Protein AF-A0A6P0NHK1-F1 (afdb_monomer_lite)

Secondary structure (DSSP, 8-state):
-EE-HHHHHHHHHHTT-TTTEEEEEE--S---TTT---EEEEEEE--SSS--EEEEEEEEEEEE-TTS-EEE-EEE-STT-----SS---EEE-TT-EEEEEEE-S-TTS-SS-HHHHHHHHHHT--EEEEEEEEEEETTTTEEEEEEEEEEEE--PPPHHHHHHHHHS--

Foldseek 3Di:
DDWPLVLLCVQCVVVVNNVFKDKDWDDQPDDDLWRQFWIKIKMFGQADPQKKKKWWDQQPKWKQALVRDIFGKAWPDDDDQPAGPPDSPTRIATHGGMDITIIGGRPSNTHNYDSVSLVVCQVVVTKMKIWIKMWMARPVVRDIDIDIRIMMDTRYDDDPVSVVVSVPDDD

Sequence (171 aa):
VNVDSEAINHELEKHNLNDFMEVKFGFAPSYKFDELKDLKLTVKNKSNDNPVHIEIDWDKSIITDLGNNARPMVWVNSGDMEEAPKSQDLGKIRPGQKCDFKLSDEKIKNALFPVKELKKAIKNGGKFNLQLLFNIFEPNTGKRRSCYLPCRFTPIKVHWTQAIVLALQPK

pLDDT: mean 86.52, std 10.0, range [54.31, 96.12]

Structure (mmCIF, N/CA/C/O backbone):
data_AF-A0A6P0NHK1-F1
#
_entry.id   AF-A0A6P0NHK1-F1
#
loop_
_atom_site.group_PDB
_atom_site.id
_atom_site.type_symbol
_atom_site.label_atom_id
_atom_site.label_alt_id
_atom_site.label_comp_id
_atom_site.label_asym_id
_atom_site.label_entity_id
_atom_site.label_seq_id
_atom_site.pdbx_PDB_ins_code
_atom_site.Cartn_x
_atom_site.Cartn_y
_atom_site.Cartn_z
_atom_site.occupancy
_atom_site.B_iso_or_equiv
_atom_site.auth_seq_id
_atom_site.auth_comp_id
_atom_site.auth_asym_id
_atom_site.auth_atom_id
_atom_site.pdbx_PDB_model_num
ATOM 1 N N . VAL A 1 1 ? -5.147 7.892 9.385 1.00 85.06 1 VAL A N 1
ATOM 2 C CA . VAL A 1 1 ? -4.118 6.825 9.420 1.00 85.06 1 VAL A CA 1
ATOM 3 C C . VAL A 1 1 ? -2.853 7.442 8.875 1.00 85.06 1 VAL A C 1
ATOM 5 O O . VAL A 1 1 ? -2.956 8.143 7.879 1.00 85.06 1 VAL A O 1
ATOM 8 N N . ASN A 1 2 ? -1.711 7.222 9.520 1.00 89.88 2 ASN A N 1
ATOM 9 C CA . ASN A 1 2 ? -0.431 7.732 9.035 1.00 89.88 2 ASN A CA 1
ATOM 10 C C . ASN A 1 2 ? 0.377 6.582 8.443 1.00 89.88 2 ASN A C 1
ATOM 12 O O . ASN A 1 2 ? 0.428 5.505 9.039 1.00 89.88 2 ASN A O 1
ATOM 16 N N . VAL A 1 3 ? 0.999 6.821 7.293 1.00 92.75 3 VAL A N 1
ATOM 17 C CA . VAL A 1 3 ? 1.955 5.907 6.664 1.00 92.75 3 VAL A CA 1
ATOM 18 C C . VAL A 1 3 ? 3.374 6.396 6.931 1.00 92.75 3 VAL A C 1
ATOM 20 O O . VAL A 1 3 ? 3.623 7.601 6.948 1.00 92.75 3 VAL A O 1
ATOM 23 N N . ASP A 1 4 ? 4.290 5.462 7.153 1.00 92.12 4 ASP A N 1
ATOM 24 C CA . ASP A 1 4 ? 5.718 5.741 7.294 1.00 92.12 4 ASP A CA 1
ATOM 25 C C . ASP A 1 4 ? 6.370 5.908 5.908 1.00 92.12 4 ASP A C 1
ATOM 27 O O . ASP A 1 4 ? 6.963 4.981 5.354 1.00 92.12 4 ASP A O 1
ATOM 31 N N . SER A 1 5 ? 6.168 7.078 5.295 1.00 91.75 5 SER A N 1
ATOM 32 C CA . SER A 1 5 ? 6.669 7.376 3.944 1.00 91.75 5 SER A CA 1
ATOM 33 C C . SER A 1 5 ? 8.197 7.377 3.862 1.00 91.75 5 SER A C 1
ATOM 35 O O . SER A 1 5 ? 8.748 7.025 2.822 1.00 91.75 5 SER A O 1
ATOM 37 N N . GLU A 1 6 ? 8.884 7.760 4.940 1.00 92.19 6 GLU A N 1
ATOM 38 C CA . GLU A 1 6 ? 10.349 7.755 5.000 1.00 92.19 6 GLU A CA 1
ATOM 39 C C . GLU A 1 6 ? 10.887 6.326 4.941 1.00 92.19 6 GLU A C 1
ATOM 41 O O . GLU A 1 6 ? 11.768 6.043 4.130 1.00 92.19 6 GLU A O 1
ATOM 46 N N . ALA A 1 7 ? 10.302 5.399 5.710 1.00 90.94 7 ALA A N 1
ATOM 47 C CA . ALA A 1 7 ? 10.675 3.989 5.643 1.00 90.94 7 ALA A CA 1
ATOM 48 C C . ALA A 1 7 ? 10.411 3.375 4.257 1.00 90.94 7 ALA A C 1
ATOM 50 O O . ALA A 1 7 ? 11.228 2.597 3.768 1.00 90.94 7 ALA A O 1
ATOM 51 N N . ILE A 1 8 ? 9.302 3.746 3.600 1.00 94.00 8 ILE A N 1
ATOM 52 C CA . ILE A 1 8 ? 9.017 3.309 2.224 1.00 94.00 8 ILE A CA 1
ATOM 53 C C . ILE A 1 8 ? 10.115 3.796 1.276 1.00 94.00 8 ILE A C 1
ATOM 55 O O . ILE A 1 8 ? 10.677 2.990 0.539 1.00 94.00 8 ILE A O 1
ATOM 59 N N . ASN A 1 9 ? 10.448 5.089 1.309 1.00 93.94 9 ASN A N 1
ATOM 60 C CA . ASN A 1 9 ? 11.488 5.653 0.447 1.00 93.94 9 ASN A CA 1
ATOM 61 C C . ASN A 1 9 ? 12.851 5.001 0.705 1.00 93.94 9 ASN A C 1
ATOM 63 O O . ASN A 1 9 ? 13.546 4.659 -0.248 1.00 93.94 9 ASN A O 1
ATOM 67 N N . HIS A 1 10 ? 13.192 4.741 1.968 1.00 93.88 10 HIS A N 1
ATOM 68 C CA . HIS A 1 10 ? 14.428 4.056 2.329 1.00 93.88 10 HIS A CA 1
ATOM 69 C C . HIS A 1 10 ? 14.502 2.631 1.755 1.00 93.88 10 HIS A C 1
ATOM 71 O O . HIS A 1 10 ? 15.534 2.229 1.221 1.00 93.88 10 HIS A O 1
ATOM 77 N N . GLU A 1 11 ? 13.410 1.861 1.804 1.00 93.75 11 GLU A N 1
ATOM 78 C CA . GLU A 1 11 ? 13.371 0.528 1.186 1.00 93.75 11 GLU A CA 1
ATOM 79 C C . GLU A 1 11 ? 13.436 0.605 -0.350 1.00 93.75 11 GLU A C 1
ATOM 81 O O . GLU A 1 11 ? 14.128 -0.197 -0.981 1.00 93.75 11 GLU A O 1
ATOM 86 N N . LEU A 1 12 ? 12.797 1.602 -0.975 1.00 94.00 12 LEU A N 1
ATOM 87 C CA . LEU A 1 12 ? 12.934 1.840 -2.418 1.00 94.00 12 LEU A CA 1
ATOM 88 C C . LEU A 1 12 ? 14.382 2.163 -2.811 1.00 94.00 12 LEU A C 1
ATOM 90 O O . LEU A 1 12 ? 14.865 1.663 -3.827 1.00 94.00 12 LEU A O 1
ATOM 94 N N . GLU A 1 13 ? 15.087 2.971 -2.023 1.00 94.44 13 GLU A N 1
ATOM 95 C CA . GLU A 1 13 ? 16.502 3.298 -2.232 1.00 94.44 13 GLU A CA 1
ATOM 96 C C . GLU A 1 13 ? 17.397 2.075 -2.056 1.00 94.44 13 GLU A C 1
ATOM 98 O O . GLU A 1 13 ? 18.186 1.753 -2.941 1.00 94.44 13 GLU A O 1
ATOM 103 N N . LYS A 1 14 ? 17.212 1.326 -0.966 1.00 93.56 14 LYS A N 1
ATOM 104 C CA . LYS A 1 14 ? 17.948 0.089 -0.673 1.00 93.56 14 LYS A CA 1
ATOM 105 C C . LYS A 1 14 ? 17.835 -0.948 -1.793 1.00 93.56 14 LYS A C 1
ATOM 107 O O . LYS A 1 14 ? 18.783 -1.688 -2.053 1.00 93.56 14 LYS A O 1
ATOM 112 N N . HIS A 1 15 ? 16.696 -0.995 -2.482 1.00 91.19 15 HIS A N 1
ATOM 113 C CA . HIS A 1 15 ? 16.481 -1.873 -3.630 1.00 91.19 15 HIS A CA 1
ATOM 114 C C . HIS A 1 15 ? 16.839 -1.236 -4.989 1.00 91.19 15 HIS A C 1
ATOM 116 O O . HIS A 1 15 ? 16.676 -1.887 -6.025 1.00 91.19 15 HIS A O 1
ATOM 122 N N . ASN A 1 16 ? 17.383 -0.014 -5.013 1.00 91.38 16 ASN A N 1
ATOM 123 C CA . ASN A 1 16 ? 17.690 0.764 -6.220 1.00 91.38 16 ASN A CA 1
ATOM 124 C C . ASN A 1 16 ? 16.468 0.895 -7.142 1.00 91.38 16 ASN A C 1
ATOM 126 O O . ASN A 1 16 ? 16.514 0.523 -8.320 1.00 91.38 16 ASN A O 1
ATOM 130 N N . LEU A 1 17 ? 15.341 1.308 -6.561 1.00 91.88 17 LEU A N 1
ATOM 131 C CA . LEU A 1 17 ? 14.053 1.502 -7.234 1.00 91.88 17 LEU A CA 1
ATOM 132 C C . LEU A 1 17 ? 13.638 2.970 -7.269 1.00 91.88 17 LEU A C 1
ATOM 134 O O . LEU A 1 17 ? 12.857 3.350 -8.137 1.00 91.88 17 LEU A O 1
ATOM 138 N N . ASN A 1 18 ? 14.144 3.791 -6.342 1.00 91.00 18 ASN A N 1
ATOM 139 C CA . ASN A 1 18 ? 13.704 5.177 -6.182 1.00 91.00 18 ASN A CA 1
ATOM 140 C C . ASN A 1 18 ? 13.946 6.030 -7.442 1.00 91.00 18 ASN A C 1
ATOM 142 O O . ASN A 1 18 ? 13.210 6.978 -7.684 1.00 91.00 18 ASN A O 1
ATOM 146 N N . ASP A 1 19 ? 14.885 5.664 -8.315 1.00 90.12 19 ASP A N 1
ATOM 147 C CA . ASP A 1 19 ? 15.120 6.395 -9.568 1.00 90.12 19 ASP A CA 1
ATOM 148 C C . ASP A 1 19 ? 13.946 6.280 -10.552 1.00 90.12 19 ASP A C 1
ATOM 150 O O . ASP A 1 19 ? 13.596 7.245 -11.232 1.00 90.12 19 ASP A O 1
ATOM 154 N N . PHE A 1 20 ? 13.274 5.125 -10.599 1.00 92.62 20 PHE A N 1
ATOM 155 C CA . PHE A 1 20 ? 12.248 4.834 -11.606 1.00 92.62 20 PHE A CA 1
ATOM 156 C C . PHE A 1 20 ? 10.879 4.453 -11.029 1.00 92.62 20 PHE A C 1
ATOM 158 O O . PHE A 1 20 ? 9.923 4.331 -11.788 1.00 92.62 20 PHE A O 1
ATOM 165 N N . MET A 1 21 ? 10.738 4.286 -9.716 1.00 94.56 21 MET A N 1
ATOM 166 C CA . MET A 1 21 ? 9.478 3.925 -9.067 1.00 94.56 21 MET A CA 1
ATOM 167 C C . MET A 1 21 ? 9.159 4.892 -7.931 1.00 94.56 21 MET A C 1
ATOM 169 O O . MET A 1 21 ? 10.034 5.327 -7.191 1.00 94.56 21 MET A O 1
ATOM 173 N N . GLU A 1 22 ? 7.886 5.239 -7.801 1.00 95.81 22 GLU A N 1
ATOM 174 C CA . GLU A 1 22 ? 7.352 6.025 -6.695 1.00 95.81 22 GLU A CA 1
ATOM 175 C C . GLU A 1 22 ? 6.085 5.340 -6.180 1.00 95.81 22 GLU A C 1
ATOM 177 O O . GLU A 1 22 ? 5.211 4.975 -6.967 1.00 95.81 22 GLU A O 1
ATOM 182 N N . VAL A 1 23 ? 5.993 5.171 -4.860 1.00 96.12 23 VAL A N 1
ATOM 183 C CA . VAL A 1 23 ? 4.872 4.514 -4.180 1.00 96.12 23 VAL A CA 1
ATOM 184 C C . VAL A 1 23 ? 4.283 5.475 -3.154 1.00 96.12 23 VAL A C 1
ATOM 186 O O . VAL A 1 23 ? 5.004 6.020 -2.322 1.00 96.12 23 VAL A O 1
ATOM 189 N N . LYS A 1 24 ? 2.969 5.692 -3.205 1.00 95.38 24 LYS A N 1
ATOM 190 C CA . LYS A 1 24 ? 2.249 6.604 -2.308 1.00 95.38 24 LYS A CA 1
ATOM 191 C C . LYS A 1 24 ? 0.958 5.981 -1.808 1.00 95.38 24 LYS A C 1
ATOM 193 O O . LYS A 1 24 ? 0.292 5.259 -2.540 1.00 95.38 24 LYS A O 1
ATOM 198 N N . PHE A 1 25 ? 0.575 6.329 -0.583 1.00 94.12 25 PHE A N 1
ATOM 199 C CA . PHE A 1 25 ? -0.716 5.954 -0.014 1.00 94.12 25 PHE A CA 1
ATOM 200 C C . PHE A 1 25 ? -1.593 7.182 0.214 1.00 94.12 25 PHE A C 1
ATOM 202 O O . PHE A 1 25 ? -1.138 8.189 0.757 1.00 94.12 25 PHE A O 1
ATOM 209 N N . GLY A 1 26 ? -2.853 7.089 -0.204 1.00 88.75 26 GLY A N 1
ATOM 210 C CA . GLY A 1 26 ? -3.868 8.118 -0.021 1.00 88.75 26 GLY A CA 1
ATOM 211 C C . GLY A 1 26 ? -4.846 7.747 1.089 1.00 88.75 26 GLY A C 1
ATOM 212 O O . GLY A 1 26 ? -5.397 6.646 1.102 1.00 88.75 26 GLY A O 1
ATOM 213 N N . PHE A 1 27 ? -5.112 8.693 1.988 1.00 86.38 27 PHE A N 1
ATOM 214 C CA . PHE A 1 27 ? -6.068 8.529 3.082 1.00 86.38 27 PHE A CA 1
ATOM 215 C C . PHE A 1 27 ? -7.083 9.665 3.094 1.00 86.38 27 PHE A C 1
ATOM 217 O O . PHE A 1 27 ? -6.751 10.810 2.791 1.00 86.38 27 PHE A O 1
ATOM 224 N N . ALA A 1 28 ? -8.318 9.351 3.480 1.00 83.94 28 ALA A N 1
ATOM 225 C CA . ALA A 1 28 ? -9.281 10.369 3.861 1.00 83.94 28 ALA A CA 1
ATOM 226 C C . ALA A 1 28 ? -8.783 11.099 5.125 1.00 83.94 28 ALA A C 1
ATOM 228 O O . ALA A 1 28 ? -8.101 10.486 5.958 1.00 83.94 28 ALA A O 1
ATOM 229 N N . PRO A 1 29 ? -9.146 12.381 5.313 1.00 82.69 29 PRO A N 1
ATOM 230 C CA . PRO A 1 29 ? -8.701 13.151 6.473 1.00 82.69 29 PRO A CA 1
ATOM 231 C C . PRO A 1 29 ? -9.116 12.529 7.812 1.00 82.69 29 PRO A C 1
ATOM 233 O O . PRO A 1 29 ? -8.407 12.632 8.812 1.00 82.69 29 PRO A O 1
ATOM 236 N N . SER A 1 30 ? -10.268 11.859 7.837 1.00 85.88 30 SER A N 1
ATOM 237 C CA . SER A 1 30 ? -10.746 11.093 8.983 1.00 85.88 30 SER A CA 1
ATOM 238 C C . SER A 1 30 ? -11.656 9.952 8.531 1.00 85.88 30 SER A C 1
ATOM 240 O O . SER A 1 30 ? -12.149 9.946 7.404 1.00 85.88 30 SER A O 1
ATOM 242 N N . TYR A 1 31 ? -11.856 8.987 9.426 1.00 84.06 31 TYR A N 1
ATOM 243 C CA . TYR A 1 31 ? -12.714 7.824 9.220 1.00 84.06 31 TYR A CA 1
ATOM 244 C C . TYR A 1 31 ? -13.525 7.593 10.491 1.00 84.06 31 TYR A C 1
ATOM 246 O O . TYR A 1 31 ? -12.970 7.701 11.594 1.00 84.06 31 TYR A O 1
ATOM 254 N N . LYS A 1 32 ? -14.797 7.197 10.369 1.00 86.44 32 LYS A N 1
ATOM 255 C CA . LYS A 1 32 ? -15.425 6.457 11.470 1.00 86.44 32 LYS A CA 1
ATOM 256 C C . LYS A 1 32 ? -14.784 5.073 11.572 1.00 86.44 32 LYS A C 1
ATOM 258 O O . LYS A 1 32 ? -14.176 4.578 10.623 1.00 86.44 32 LYS A O 1
ATOM 263 N N . PHE A 1 33 ? -14.874 4.453 12.747 1.00 84.62 33 PHE A N 1
ATOM 264 C CA . PHE A 1 33 ? -14.141 3.213 13.033 1.00 84.62 33 PHE A CA 1
ATOM 265 C C . PHE A 1 33 ? -14.459 2.057 12.070 1.00 84.62 33 PHE A C 1
ATOM 267 O O . PHE A 1 33 ? -13.608 1.203 11.857 1.00 84.62 33 PHE A O 1
ATOM 274 N N . ASP A 1 34 ? -15.662 2.025 11.515 1.00 85.62 34 ASP A N 1
ATOM 275 C CA . ASP A 1 34 ? -16.195 1.013 10.602 1.00 85.62 34 ASP A CA 1
ATOM 276 C C . ASP A 1 34 ? -16.113 1.416 9.116 1.00 85.62 34 ASP A C 1
ATOM 278 O O . ASP A 1 34 ? -16.510 0.653 8.236 1.00 85.62 34 ASP A O 1
ATOM 282 N N . GLU A 1 35 ? -15.572 2.601 8.822 1.00 87.81 35 GLU A N 1
ATOM 283 C CA . GLU A 1 35 ? -15.507 3.163 7.468 1.00 87.81 35 GLU A CA 1
ATOM 284 C C . GLU A 1 35 ? -14.129 2.991 6.805 1.00 87.81 35 GLU A C 1
ATOM 286 O O . GLU A 1 35 ? -14.001 3.212 5.601 1.00 87.81 35 GLU A O 1
ATOM 291 N N . LEU A 1 36 ? -13.092 2.563 7.540 1.00 89.06 36 LEU A N 1
ATOM 292 C CA . LEU A 1 36 ? -11.797 2.212 6.942 1.00 89.06 36 LEU A CA 1
ATOM 293 C C . LEU A 1 36 ? -11.874 0.820 6.297 1.00 89.06 36 LEU A C 1
ATOM 295 O O . LEU A 1 36 ? -11.549 -0.192 6.921 1.00 89.06 36 LEU A O 1
ATOM 299 N N . LYS A 1 37 ? -12.340 0.788 5.050 1.00 89.00 37 LYS A N 1
ATOM 300 C CA . LYS A 1 37 ? -12.564 -0.435 4.260 1.00 89.00 37 LYS A CA 1
ATOM 301 C C . LYS A 1 37 ? -11.508 -0.673 3.180 1.00 89.00 37 LYS A C 1
ATOM 303 O O . LYS A 1 37 ? -11.343 -1.796 2.713 1.00 89.00 37 LYS A O 1
ATOM 308 N N . ASP A 1 38 ? -10.783 0.376 2.803 1.00 89.12 38 ASP A N 1
ATOM 309 C CA . ASP A 1 38 ? -9.763 0.318 1.764 1.00 89.12 38 ASP A CA 1
ATOM 310 C C . ASP A 1 38 ? -8.534 1.179 2.058 1.00 89.12 38 ASP A C 1
ATOM 312 O O . ASP A 1 38 ? -8.575 2.126 2.850 1.00 89.12 38 ASP A O 1
ATOM 316 N N . LEU A 1 39 ? -7.439 0.839 1.378 1.00 91.06 39 LEU A N 1
ATOM 317 C CA . LEU A 1 39 ? -6.232 1.648 1.261 1.00 91.06 39 LEU A CA 1
ATOM 318 C C . LEU A 1 39 ? -6.086 2.090 -0.196 1.00 91.06 39 LEU A C 1
ATOM 320 O O . LEU A 1 39 ? -6.096 1.258 -1.102 1.00 91.06 39 LEU A O 1
ATOM 324 N N . LYS A 1 40 ? -5.903 3.390 -0.435 1.00 91.88 40 LYS A N 1
ATOM 325 C CA . LYS A 1 40 ? -5.588 3.887 -1.779 1.00 91.88 40 LYS A CA 1
ATOM 326 C C . LYS A 1 40 ? -4.082 3.830 -1.978 1.00 91.88 40 LYS A C 1
ATOM 328 O O . LYS A 1 40 ? -3.353 4.497 -1.247 1.00 91.88 40 LYS A O 1
ATOM 333 N N . LEU A 1 41 ? -3.628 3.053 -2.950 1.00 94.00 41 LEU A N 1
ATOM 334 C CA . LEU A 1 41 ? -2.233 2.928 -3.354 1.00 94.00 41 LEU A CA 1
ATOM 335 C C . LEU A 1 41 ? -2.054 3.592 -4.718 1.00 94.00 41 LEU A C 1
ATOM 337 O O . LEU A 1 41 ? -2.765 3.279 -5.661 1.00 94.00 41 LEU A O 1
ATOM 341 N N . THR A 1 42 ? -1.059 4.451 -4.843 1.00 94.75 42 THR A N 1
ATOM 342 C CA . THR A 1 42 ? -0.602 4.999 -6.116 1.00 94.75 42 THR A CA 1
ATOM 343 C C . THR A 1 42 ? 0.798 4.476 -6.382 1.00 94.75 42 THR A C 1
ATOM 345 O O . THR A 1 42 ? 1.685 4.648 -5.545 1.00 94.75 42 THR A O 1
ATOM 348 N N . VAL A 1 43 ? 1.017 3.902 -7.564 1.00 95.12 43 VAL A N 1
ATOM 349 C CA . VAL A 1 43 ? 2.357 3.551 -8.040 1.00 95.12 43 VAL A CA 1
ATOM 350 C C . VAL A 1 43 ? 2.622 4.258 -9.357 1.00 95.12 43 VAL A C 1
ATOM 352 O O . VAL A 1 43 ? 1.830 4.172 -10.296 1.00 95.12 43 VAL A O 1
ATOM 355 N N . LYS A 1 44 ? 3.740 4.976 -9.425 1.00 95.75 44 LYS A N 1
ATOM 356 C CA . LYS A 1 44 ? 4.190 5.671 -10.627 1.00 95.75 44 LYS A CA 1
ATOM 357 C C . LYS A 1 44 ? 5.503 5.071 -11.104 1.00 95.75 44 LYS A C 1
ATOM 359 O O . LYS A 1 44 ? 6.476 5.012 -10.355 1.00 95.75 44 LYS A O 1
ATOM 364 N N . ASN A 1 45 ? 5.520 4.679 -12.369 1.00 95.94 45 ASN A N 1
ATOM 365 C CA . ASN A 1 45 ? 6.716 4.298 -13.090 1.00 95.94 45 ASN A CA 1
ATOM 366 C C . ASN A 1 45 ? 7.270 5.537 -13.808 1.00 95.94 45 ASN A C 1
ATOM 368 O O . ASN A 1 45 ? 6.640 6.096 -14.702 1.00 95.94 45 ASN A O 1
ATOM 372 N N . LYS A 1 46 ? 8.435 5.994 -13.360 1.00 95.31 46 LYS A N 1
ATOM 373 C CA . LYS A 1 46 ? 9.157 7.168 -13.861 1.00 95.31 46 LYS A CA 1
ATOM 374 C C . LYS A 1 46 ? 10.130 6.816 -14.990 1.00 95.31 46 LYS A C 1
ATOM 376 O O . LYS A 1 46 ? 10.742 7.724 -15.544 1.00 95.31 46 LYS A O 1
ATOM 381 N N . SER A 1 47 ? 10.292 5.532 -15.328 1.00 92.50 47 SER A N 1
ATOM 382 C CA . SER A 1 47 ? 11.125 5.144 -16.469 1.00 92.50 47 SER A CA 1
ATOM 383 C C . SER A 1 47 ? 10.479 5.614 -17.771 1.00 92.50 47 SER A C 1
ATOM 385 O O . SER A 1 47 ? 9.298 5.361 -17.988 1.00 92.50 47 SER A O 1
ATOM 387 N N . ASN A 1 48 ? 11.247 6.302 -18.616 1.00 83.62 48 ASN A N 1
ATOM 388 C CA . ASN A 1 48 ? 10.843 6.695 -19.967 1.00 83.62 48 ASN A CA 1
ATOM 389 C C . ASN A 1 48 ? 11.881 6.181 -20.971 1.00 83.62 48 ASN A C 1
ATOM 391 O O . ASN A 1 48 ? 11.604 5.238 -21.706 1.00 83.62 48 ASN A O 1
ATOM 395 N N . ASP A 1 49 ? 13.097 6.731 -20.931 1.00 81.38 49 ASP A N 1
ATOM 396 C CA . ASP A 1 49 ? 14.136 6.457 -21.937 1.00 81.38 49 ASP A CA 1
ATOM 397 C C . ASP A 1 49 ? 14.779 5.068 -21.786 1.00 81.38 49 ASP A C 1
ATOM 399 O O . ASP A 1 49 ? 15.126 4.422 -22.772 1.00 81.38 49 ASP A O 1
ATOM 403 N N . ASN A 1 50 ? 14.886 4.577 -20.547 1.00 84.00 50 ASN A N 1
ATOM 404 C CA . ASN A 1 50 ? 15.325 3.220 -20.217 1.00 84.00 50 ASN A CA 1
ATOM 405 C C . ASN A 1 50 ? 14.140 2.456 -19.617 1.00 84.00 50 ASN A C 1
ATOM 407 O O . ASN A 1 50 ? 13.987 2.456 -18.393 1.00 84.00 50 ASN A O 1
ATOM 411 N N . PRO A 1 51 ? 13.254 1.878 -20.450 1.00 86.12 51 PRO A N 1
ATOM 412 C CA . PRO A 1 51 ? 11.970 1.369 -19.994 1.00 86.12 51 PRO A CA 1
ATOM 413 C C . PRO A 1 51 ? 12.165 0.216 -19.014 1.00 86.12 51 PRO A C 1
ATOM 415 O O . PRO A 1 51 ? 12.788 -0.786 -19.342 1.00 86.12 51 PRO A O 1
ATOM 418 N N . VAL A 1 52 ? 11.596 0.345 -17.819 1.00 92.06 52 VAL A N 1
ATOM 419 C CA . VAL A 1 52 ? 11.523 -0.725 -16.823 1.00 92.06 52 VAL A CA 1
ATOM 420 C C . VAL A 1 52 ? 10.067 -1.141 -16.700 1.00 92.06 52 VAL A C 1
ATOM 422 O O . VAL A 1 52 ? 9.186 -0.302 -16.517 1.00 92.06 52 VAL A O 1
ATOM 425 N N . HIS A 1 53 ? 9.789 -2.436 -16.790 1.00 91.81 53 HIS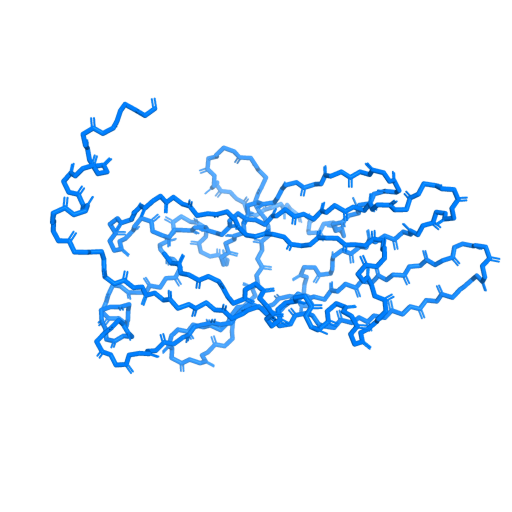 A N 1
ATOM 426 C CA . HIS A 1 53 ? 8.457 -2.974 -16.544 1.00 91.81 53 HIS A CA 1
ATOM 427 C C . HIS A 1 53 ? 8.302 -3.294 -15.060 1.00 91.81 53 HIS A C 1
ATOM 429 O O . HIS A 1 53 ? 9.140 -3.990 -14.487 1.00 91.81 53 HIS A O 1
ATOM 435 N N . ILE A 1 54 ? 7.233 -2.780 -14.451 1.00 94.56 54 ILE A N 1
ATOM 436 C CA . ILE A 1 54 ? 6.898 -3.003 -13.044 1.00 94.56 54 ILE A CA 1
ATOM 437 C C . ILE A 1 54 ? 5.573 -3.752 -12.991 1.00 94.56 54 ILE A C 1
ATOM 439 O O . ILE A 1 54 ? 4.604 -3.363 -13.645 1.00 94.56 54 ILE A O 1
ATOM 443 N N . GLU A 1 55 ? 5.533 -4.812 -12.199 1.00 93.44 55 GLU A N 1
ATOM 444 C CA . GLU A 1 55 ? 4.343 -5.613 -11.959 1.00 93.44 55 GLU A CA 1
ATOM 445 C C . GLU A 1 55 ? 4.157 -5.815 -10.458 1.00 93.44 55 GLU A C 1
ATOM 447 O O . GLU A 1 55 ? 5.124 -6.074 -9.744 1.00 93.44 55 GLU A O 1
ATOM 452 N N . ILE A 1 56 ? 2.920 -5.711 -9.978 1.00 92.81 56 ILE A N 1
ATOM 453 C CA . ILE A 1 56 ? 2.568 -6.076 -8.603 1.00 92.81 56 ILE A CA 1
ATOM 454 C C . ILE A 1 56 ? 1.979 -7.485 -8.613 1.00 92.81 56 ILE A C 1
ATOM 456 O O . ILE A 1 56 ? 1.022 -7.750 -9.344 1.00 92.81 56 ILE A O 1
ATOM 460 N N . ASP A 1 57 ? 2.563 -8.373 -7.813 1.00 92.06 57 ASP A N 1
ATOM 461 C CA . ASP A 1 57 ? 2.072 -9.730 -7.572 1.00 92.06 57 ASP A CA 1
ATOM 462 C C . ASP A 1 57 ? 1.128 -9.695 -6.362 1.00 92.06 57 ASP A C 1
ATOM 464 O O . ASP A 1 57 ? 1.554 -9.677 -5.201 1.00 92.06 57 ASP A O 1
ATOM 468 N N . TRP A 1 58 ? -0.169 -9.580 -6.653 1.00 87.81 58 TRP A N 1
ATOM 469 C CA . TRP A 1 58 ? -1.218 -9.438 -5.643 1.00 87.81 58 TRP A CA 1
ATOM 470 C C . TRP A 1 58 ? -1.412 -10.713 -4.825 1.00 87.81 58 TRP A C 1
ATOM 472 O O . TRP A 1 58 ? -1.575 -10.622 -3.613 1.00 87.81 58 TRP A O 1
ATOM 482 N N . ASP A 1 59 ? -1.269 -11.886 -5.447 1.00 86.81 59 ASP A N 1
ATOM 483 C CA . ASP A 1 59 ? -1.397 -13.187 -4.777 1.00 86.81 59 ASP A CA 1
ATOM 484 C C . ASP A 1 59 ? -0.335 -13.387 -3.684 1.00 86.81 59 ASP A C 1
ATOM 486 O O . ASP A 1 59 ? -0.548 -14.117 -2.715 1.00 86.81 59 ASP A O 1
ATOM 490 N N . LYS A 1 60 ? 0.818 -12.719 -3.817 1.00 89.88 60 LYS A N 1
ATOM 491 C CA . LYS A 1 60 ? 1.892 -12.713 -2.809 1.00 89.88 60 LYS A CA 1
ATOM 492 C C . LYS A 1 60 ? 1.942 -11.444 -1.965 1.00 89.88 60 LYS A C 1
ATOM 494 O O . LYS A 1 60 ? 2.860 -11.283 -1.157 1.00 89.88 60 LYS A O 1
ATOM 499 N N . SER A 1 61 ? 0.983 -10.543 -2.141 1.00 91.81 61 SER A N 1
ATOM 500 C CA . SER A 1 61 ? 0.865 -9.334 -1.339 1.00 91.81 61 SER A CA 1
ATOM 501 C C . SER A 1 61 ? -0.067 -9.580 -0.153 1.00 91.81 61 S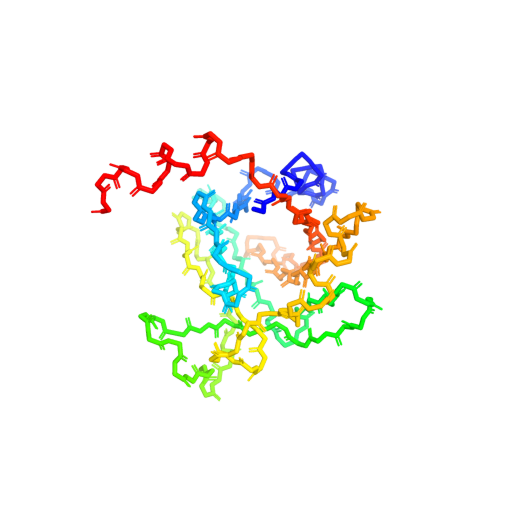ER A C 1
ATOM 503 O O . SER A 1 61 ? -1.137 -10.170 -0.285 1.00 91.81 61 SER A O 1
ATOM 505 N N . ILE A 1 62 ? 0.337 -9.130 1.034 1.00 92.88 62 ILE A N 1
ATOM 506 C CA . ILE A 1 62 ? -0.368 -9.436 2.286 1.00 92.88 62 ILE A CA 1
ATOM 507 C C . ILE A 1 62 ? -0.535 -8.201 3.159 1.00 92.88 62 ILE A C 1
ATOM 509 O O . ILE A 1 62 ? 0.303 -7.301 3.160 1.00 92.88 62 ILE A O 1
ATOM 513 N N . ILE A 1 63 ? -1.587 -8.188 3.970 1.00 93.12 63 ILE A N 1
ATOM 514 C CA . ILE A 1 63 ? -1.770 -7.231 5.060 1.00 93.12 63 ILE A CA 1
ATOM 515 C C . ILE A 1 63 ? -1.823 -7.960 6.388 1.00 93.12 63 ILE A C 1
ATOM 517 O O . ILE A 1 63 ? -2.561 -8.929 6.558 1.00 93.12 63 ILE A O 1
ATOM 521 N N . THR A 1 64 ? -1.051 -7.482 7.355 1.00 90.19 64 THR A N 1
ATOM 522 C CA . THR A 1 64 ? -1.181 -7.936 8.735 1.00 90.19 64 THR A CA 1
ATOM 523 C C . THR A 1 64 ? -2.322 -7.179 9.392 1.00 90.19 64 THR A C 1
ATOM 525 O O . THR A 1 64 ? -2.395 -5.954 9.291 1.00 90.19 64 THR A O 1
ATOM 528 N N . ASP A 1 65 ? -3.202 -7.870 10.102 1.00 77.56 65 ASP A N 1
ATOM 529 C CA . ASP A 1 65 ? -4.146 -7.207 10.988 1.00 77.56 65 ASP A CA 1
ATOM 530 C C . ASP A 1 65 ? -3.450 -6.594 12.221 1.00 77.56 65 ASP A C 1
ATOM 532 O O . ASP A 1 65 ? -2.240 -6.722 12.426 1.00 77.56 65 ASP A O 1
ATOM 536 N N . LEU A 1 66 ? -4.225 -5.894 13.052 1.00 82.06 66 LEU A N 1
ATOM 537 C CA . LEU A 1 66 ? -3.745 -5.282 14.298 1.00 82.06 66 LEU A CA 1
ATOM 538 C C . LEU A 1 66 ? -3.451 -6.313 15.410 1.00 82.06 66 LEU A C 1
ATOM 540 O O . LEU A 1 66 ? -3.036 -5.930 16.507 1.00 82.06 66 LEU A O 1
ATOM 544 N N . GLY A 1 67 ? -3.677 -7.600 15.137 1.00 73.12 67 GLY A N 1
ATOM 545 C CA . GLY A 1 67 ? -3.302 -8.760 15.941 1.00 73.12 67 GLY A CA 1
ATOM 546 C C . GLY A 1 67 ? -2.130 -9.562 15.357 1.00 73.12 67 GLY A C 1
ATOM 547 O O . GLY A 1 67 ? -1.810 -10.611 15.907 1.00 73.12 67 GLY A O 1
ATOM 548 N N . ASN A 1 68 ? -1.467 -9.060 14.304 1.00 75.31 68 ASN A N 1
ATOM 549 C CA . ASN A 1 68 ? -0.386 -9.706 13.544 1.00 75.31 68 ASN A CA 1
ATOM 550 C C . ASN A 1 68 ? -0.784 -10.941 12.712 1.00 75.31 68 ASN A C 1
ATOM 552 O O . ASN A 1 68 ? 0.100 -11.663 12.251 1.00 75.31 68 ASN A O 1
ATOM 556 N N . ASN A 1 69 ? -2.069 -11.181 12.452 1.00 84.94 69 ASN A N 1
ATOM 557 C CA . ASN A 1 69 ? -2.475 -12.214 11.499 1.00 84.94 69 ASN A CA 1
ATOM 558 C C . ASN A 1 69 ? -2.336 -11.682 10.072 1.00 84.94 69 ASN A C 1
ATOM 560 O O . ASN A 1 69 ? -2.884 -10.631 9.734 1.00 84.94 69 ASN A O 1
ATOM 564 N N . ALA A 1 70 ? -1.616 -12.407 9.221 1.00 89.00 70 ALA A N 1
ATOM 565 C CA . ALA A 1 70 ? -1.505 -12.080 7.806 1.00 89.00 70 ALA A CA 1
ATOM 566 C C . ALA A 1 70 ? -2.761 -12.529 7.049 1.00 89.00 70 ALA A C 1
ATOM 568 O O . ALA A 1 70 ? -3.245 -13.645 7.235 1.00 89.00 70 ALA A O 1
ATOM 569 N N . ARG A 1 71 ? -3.273 -11.658 6.181 1.00 90.69 71 ARG A N 1
ATOM 570 C CA . ARG A 1 71 ? -4.373 -11.938 5.254 1.00 90.69 71 ARG A CA 1
ATOM 571 C C . ARG A 1 71 ? -3.960 -11.533 3.837 1.00 90.69 71 ARG A C 1
ATOM 573 O O . ARG A 1 71 ? -3.188 -10.575 3.708 1.00 90.69 71 ARG A O 1
ATOM 580 N N . PRO A 1 72 ? -4.460 -12.217 2.794 1.00 88.88 72 PRO A N 1
ATOM 581 C CA . PRO A 1 72 ? -4.250 -11.791 1.416 1.00 88.88 72 PRO A CA 1
ATOM 582 C C . PRO A 1 72 ? -4.724 -10.352 1.208 1.00 88.88 72 PRO A C 1
ATOM 584 O O . PRO A 1 72 ? -5.767 -9.948 1.731 1.00 88.88 72 PRO A O 1
ATOM 587 N N . MET A 1 73 ? -3.941 -9.577 0.463 1.00 89.75 73 MET A N 1
ATOM 588 C CA . MET A 1 73 ? -4.361 -8.270 -0.023 1.00 89.75 73 MET A CA 1
ATOM 589 C C . MET A 1 73 ? -4.902 -8.423 -1.439 1.00 89.75 73 MET A C 1
ATOM 591 O O . MET A 1 73 ? -4.219 -8.968 -2.299 1.00 89.75 73 MET A O 1
ATOM 595 N N . VAL A 1 74 ? -6.086 -7.880 -1.697 1.00 86.19 74 VAL A N 1
ATOM 596 C CA . VAL A 1 74 ? -6.673 -7.841 -3.037 1.00 86.19 74 VAL A CA 1
ATOM 597 C C . VAL A 1 74 ? -6.831 -6.398 -3.493 1.00 86.19 74 VAL A C 1
ATOM 599 O O . VAL A 1 74 ? -7.112 -5.495 -2.701 1.00 86.19 74 VAL A O 1
ATOM 602 N N . TRP A 1 75 ? -6.667 -6.158 -4.789 1.00 83.88 75 TRP A N 1
ATOM 603 C CA . TRP A 1 75 ? -7.079 -4.888 -5.381 1.00 83.88 75 TRP A CA 1
ATOM 604 C C . TRP A 1 75 ? -8.521 -5.009 -5.882 1.00 83.88 75 TRP A C 1
ATOM 606 O O . TRP A 1 75 ? -8.945 -6.080 -6.312 1.00 83.88 75 TRP A O 1
ATOM 616 N N . VAL A 1 76 ? -9.294 -3.924 -5.811 1.00 79.19 76 VAL A N 1
ATOM 617 C CA . VAL A 1 76 ? -10.713 -3.903 -6.200 1.00 79.19 76 VAL A CA 1
ATOM 618 C C . VAL A 1 76 ? -10.951 -2.954 -7.372 1.00 79.19 76 VAL A C 1
ATOM 620 O O . VAL A 1 76 ? -10.467 -1.818 -7.388 1.00 79.19 76 VAL A O 1
ATOM 623 N N . ASN A 1 77 ? -11.692 -3.432 -8.376 1.00 62.75 77 ASN A N 1
ATOM 624 C CA . ASN A 1 77 ? -11.952 -2.709 -9.621 1.00 62.75 77 ASN A CA 1
ATOM 625 C C . ASN A 1 77 ? -13.068 -1.662 -9.432 1.00 62.75 77 ASN A C 1
ATOM 627 O O . ASN A 1 77 ? -14.246 -1.980 -9.532 1.00 62.75 77 ASN A O 1
ATOM 631 N N . SER A 1 78 ? -12.676 -0.398 -9.236 1.00 57.25 78 SER A N 1
ATOM 632 C CA . SER A 1 78 ? -13.513 0.822 -9.277 1.00 57.25 78 SER A CA 1
ATOM 633 C C . SER A 1 78 ? -14.679 0.939 -8.267 1.00 57.25 78 SER A C 1
ATOM 635 O O . SER A 1 78 ? -15.119 -0.036 -7.672 1.00 57.25 78 SER A O 1
ATOM 637 N N . GLY A 1 79 ? -15.109 2.192 -8.037 1.00 54.84 79 GLY A N 1
ATOM 638 C CA . GLY A 1 79 ? -16.334 2.647 -7.351 1.00 54.84 79 GLY A CA 1
ATOM 639 C C . GLY A 1 79 ? -16.769 1.916 -6.080 1.00 54.84 79 GLY A C 1
ATOM 640 O O . GLY A 1 79 ? -16.543 2.390 -4.960 1.00 54.84 79 GLY A O 1
ATOM 641 N N . ASP A 1 80 ? -17.395 0.763 -6.283 1.00 58.38 80 ASP A N 1
ATOM 642 C CA . ASP A 1 80 ? -18.451 0.246 -5.419 1.00 58.38 80 ASP A CA 1
ATOM 643 C C . ASP A 1 80 ? -18.000 -0.891 -4.494 1.00 58.38 80 ASP A C 1
ATOM 645 O O . ASP A 1 80 ? -18.766 -1.312 -3.630 1.00 58.38 80 ASP A O 1
ATOM 649 N N . MET A 1 81 ? -16.733 -1.331 -4.588 1.00 62.94 81 MET A N 1
ATOM 650 C CA . MET A 1 81 ? -16.175 -2.373 -3.706 1.00 62.94 81 MET A CA 1
ATOM 651 C C . MET A 1 81 ? -17.092 -3.607 -3.637 1.00 62.94 81 MET A C 1
ATOM 653 O O . MET A 1 81 ? -17.429 -4.101 -2.560 1.00 62.94 81 MET A O 1
ATOM 657 N N . GLU A 1 82 ? -17.574 -4.065 -4.792 1.00 64.38 82 GLU A N 1
ATOM 658 C CA . GLU A 1 82 ? -18.537 -5.164 -4.821 1.00 64.38 82 GLU A CA 1
ATOM 659 C C . GLU A 1 82 ? -17.860 -6.527 -4.843 1.00 64.38 82 GLU A C 1
ATOM 661 O O . GLU A 1 82 ? -18.254 -7.398 -4.066 1.00 64.38 82 GLU A O 1
ATOM 666 N N . GLU A 1 83 ? -16.826 -6.693 -5.671 1.00 62.03 83 GLU A N 1
ATOM 667 C CA . GLU A 1 83 ? -16.158 -7.975 -5.885 1.00 62.03 83 GLU A CA 1
ATOM 668 C C . GLU A 1 83 ? -14.659 -7.799 -6.160 1.00 62.03 83 GLU A C 1
ATOM 670 O O . GLU A 1 83 ? -14.213 -6.791 -6.722 1.00 62.03 83 GLU A O 1
ATOM 675 N N . ALA A 1 84 ? -13.874 -8.807 -5.772 1.00 61.22 84 ALA A N 1
ATOM 676 C CA . ALA A 1 84 ? -12.497 -8.923 -6.226 1.00 61.22 84 ALA A CA 1
ATOM 677 C C . ALA A 1 84 ? -12.524 -9.196 -7.742 1.00 61.22 84 ALA A C 1
ATOM 679 O O . ALA A 1 84 ? -13.369 -9.968 -8.204 1.00 61.22 84 ALA A O 1
ATOM 680 N N . PRO A 1 85 ? -11.612 -8.612 -8.536 1.00 61.84 85 PRO A N 1
ATOM 681 C CA . PRO A 1 85 ? -11.382 -9.027 -9.912 1.00 61.84 85 PRO A CA 1
ATOM 682 C C . PRO A 1 85 ? -11.303 -10.558 -10.021 1.00 61.84 85 PRO A C 1
ATOM 684 O O . PRO A 1 85 ? -10.564 -11.192 -9.268 1.00 61.84 85 PRO A O 1
ATOM 687 N N . LYS A 1 86 ? -12.049 -11.142 -10.973 1.00 54.31 86 LYS A N 1
ATOM 688 C CA . LYS A 1 86 ? -12.122 -12.601 -11.212 1.00 54.31 86 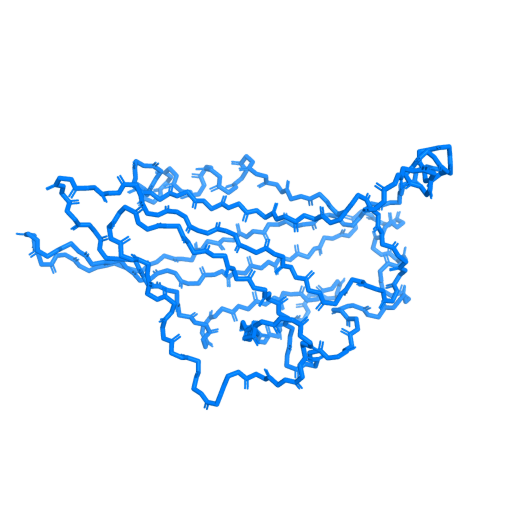LYS A CA 1
ATOM 689 C C . LYS A 1 86 ? -10.760 -13.247 -11.509 1.00 54.31 86 LYS A C 1
ATOM 691 O O . LYS A 1 86 ? -10.593 -14.440 -11.293 1.00 54.31 86 LYS A O 1
ATOM 696 N N . SER A 1 87 ? -9.813 -12.453 -12.006 1.00 57.59 87 SER A N 1
ATOM 697 C CA . SER A 1 87 ? -8.382 -12.746 -12.065 1.00 57.59 87 SER A CA 1
ATOM 698 C C . SER A 1 87 ? -7.670 -11.558 -11.432 1.00 57.59 87 SER A C 1
ATOM 700 O O . SER A 1 87 ? -7.899 -10.418 -11.855 1.00 57.59 87 SER A O 1
ATOM 702 N N . GLN A 1 88 ? -6.821 -11.800 -10.434 1.00 57.66 88 GLN A N 1
ATOM 703 C CA . GLN A 1 88 ? -5.854 -10.804 -9.982 1.00 57.66 88 GLN A CA 1
ATOM 704 C C . GLN A 1 88 ? -4.738 -10.738 -11.034 1.00 57.66 88 GLN A C 1
ATOM 706 O O . GLN A 1 88 ? -3.624 -11.203 -10.810 1.00 57.66 88 GLN A O 1
ATOM 711 N N . ASP A 1 89 ? -5.043 -10.200 -12.218 1.00 60.22 89 ASP A N 1
ATOM 712 C CA . ASP A 1 89 ? -4.006 -9.949 -13.214 1.00 60.22 89 ASP A CA 1
ATOM 713 C C . ASP A 1 89 ? -2.902 -9.107 -12.568 1.00 60.22 89 ASP A C 1
ATOM 715 O O . ASP A 1 89 ? -3.174 -8.191 -11.781 1.00 60.22 89 ASP A O 1
ATOM 719 N N . LEU A 1 90 ? -1.651 -9.438 -12.897 1.00 63.03 90 LEU A N 1
ATOM 720 C CA . LEU A 1 90 ? -0.489 -8.701 -12.418 1.00 63.03 90 LEU A CA 1
ATOM 721 C C . LEU A 1 90 ? -0.724 -7.205 -12.626 1.00 63.03 90 LEU A C 1
ATOM 723 O O . LEU A 1 90 ? -1.095 -6.773 -13.723 1.00 63.03 90 LEU A O 1
ATOM 727 N N . GLY A 1 91 ? -0.505 -6.416 -11.572 1.00 73.31 91 GLY A N 1
ATOM 728 C CA . GLY A 1 91 ? -0.641 -4.964 -11.617 1.00 73.31 91 GLY A CA 1
ATOM 729 C C . GLY A 1 91 ? 0.449 -4.360 -12.496 1.00 73.31 91 GLY A C 1
ATOM 730 O O . GLY A 1 91 ? 1.459 -3.894 -11.978 1.00 73.31 91 GLY A O 1
ATOM 731 N N . LYS A 1 92 ? 0.277 -4.416 -13.821 1.00 87.31 92 LYS A N 1
ATOM 732 C CA . L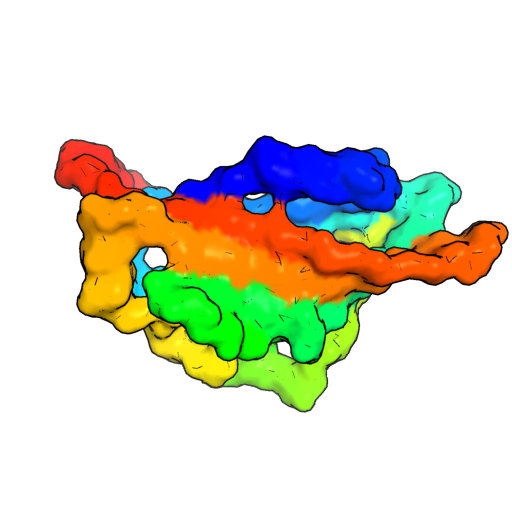YS A 1 92 ? 1.253 -3.955 -14.813 1.00 87.31 92 LYS A CA 1
ATOM 733 C C . LYS A 1 92 ? 1.256 -2.434 -14.873 1.00 87.31 92 LYS A C 1
ATOM 735 O O . LYS A 1 92 ? 0.256 -1.815 -15.232 1.00 87.31 92 LYS A O 1
ATOM 740 N N . ILE A 1 93 ? 2.402 -1.836 -14.570 1.00 91.06 93 ILE A N 1
ATOM 741 C CA . ILE A 1 93 ? 2.619 -0.390 -14.600 1.00 91.06 93 ILE A CA 1
ATOM 742 C C . ILE A 1 93 ? 3.687 -0.111 -15.659 1.00 91.06 93 ILE A C 1
ATOM 744 O O . ILE A 1 93 ? 4.885 -0.330 -15.447 1.00 91.06 93 ILE A O 1
ATOM 748 N N . ARG A 1 94 ? 3.245 0.331 -16.839 1.00 90.62 94 ARG A N 1
ATOM 749 C CA . ARG A 1 94 ? 4.130 0.586 -17.984 1.00 90.62 94 ARG A CA 1
ATOM 750 C C . ARG A 1 94 ? 5.068 1.775 -17.719 1.00 90.62 94 ARG A C 1
ATOM 752 O O . ARG A 1 94 ? 4.746 2.607 -16.872 1.00 90.62 94 ARG A O 1
ATOM 759 N N . PRO A 1 95 ? 6.199 1.879 -18.440 1.00 93.69 95 PRO A N 1
ATOM 760 C CA . PRO A 1 95 ? 7.036 3.081 -18.443 1.00 93.69 95 PRO A CA 1
ATOM 761 C C . PRO A 1 95 ? 6.200 4.363 -18.598 1.00 93.69 95 PRO A C 1
ATOM 763 O O . PRO A 1 95 ? 5.246 4.393 -19.378 1.00 93.69 95 PRO A O 1
ATOM 766 N N . GLY A 1 96 ? 6.500 5.382 -17.794 1.00 93.44 96 GLY A N 1
ATOM 767 C CA . GLY A 1 96 ? 5.781 6.660 -17.728 1.00 93.44 96 GLY A CA 1
ATOM 768 C C . GLY A 1 96 ? 4.383 6.613 -17.092 1.00 93.44 96 GLY A C 1
ATOM 769 O O . GLY A 1 96 ? 3.767 7.662 -16.883 1.00 93.44 96 GLY A O 1
ATOM 770 N N . GLN A 1 97 ? 3.851 5.429 -16.772 1.00 92.94 97 GLN A N 1
ATOM 771 C CA . GLN A 1 97 ? 2.483 5.273 -16.285 1.00 92.94 97 GLN A CA 1
ATOM 772 C C . GLN A 1 97 ? 2.371 5.549 -14.782 1.00 92.94 97 GLN A C 1
ATOM 774 O O . GLN A 1 97 ? 3.216 5.160 -13.973 1.00 92.94 97 GLN A O 1
ATOM 779 N N . LYS A 1 98 ? 1.253 6.165 -14.396 1.00 93.88 98 LYS A N 1
ATOM 780 C CA . LYS A 1 98 ? 0.763 6.215 -13.018 1.00 93.88 98 LYS A CA 1
ATOM 781 C C . LYS A 1 98 ? -0.484 5.335 -12.912 1.00 93.88 98 LYS A C 1
ATOM 783 O O . LYS A 1 98 ? -1.420 5.524 -13.685 1.00 93.88 98 LYS A O 1
ATOM 788 N N . CYS A 1 99 ? -0.496 4.411 -11.958 1.00 90.62 99 CYS A N 1
ATOM 789 C CA . CYS A 1 99 ? -1.643 3.564 -11.646 1.00 90.62 99 CYS A CA 1
ATOM 790 C C . CYS A 1 99 ? -2.128 3.848 -10.225 1.00 90.62 99 CYS A C 1
ATOM 792 O O . CYS A 1 99 ? -1.322 3.919 -9.295 1.00 90.62 99 CYS A O 1
ATOM 794 N N . ASP A 1 100 ? -3.442 3.972 -10.068 1.00 90.69 100 ASP A N 1
ATOM 795 C CA . ASP A 1 100 ? -4.107 4.111 -8.778 1.00 90.69 100 ASP A CA 1
ATOM 796 C C . ASP A 1 100 ? -4.907 2.831 -8.497 1.00 90.69 100 ASP A C 1
ATOM 798 O O . ASP A 1 100 ? -5.695 2.378 -9.326 1.00 90.69 100 ASP A O 1
ATOM 802 N N . PHE A 1 101 ? -4.692 2.246 -7.323 1.00 88.44 101 PHE A N 1
ATOM 803 C CA . PHE A 1 101 ? -5.300 1.006 -6.863 1.00 88.44 101 PHE A CA 1
ATOM 804 C C . PHE A 1 101 ? -6.069 1.258 -5.570 1.00 88.44 101 PHE A C 1
ATOM 806 O O . PHE A 1 101 ? -5.603 1.961 -4.669 1.00 88.44 101 PHE A O 1
ATOM 813 N N . LYS A 1 102 ? -7.245 0.646 -5.460 1.00 89.12 102 LYS A N 1
ATOM 814 C CA . LYS A 1 102 ? -7.996 0.556 -4.211 1.00 89.12 102 LYS A CA 1
ATOM 815 C C . LYS A 1 102 ? -7.790 -0.846 -3.660 1.00 89.12 102 LYS A C 1
ATOM 817 O O . LYS A 1 102 ? -8.039 -1.814 -4.370 1.00 89.12 102 LYS A O 1
ATOM 822 N N . LEU A 1 103 ? -7.278 -0.946 -2.443 1.00 89.50 103 LEU A N 1
ATOM 823 C CA . LEU A 1 103 ? -6.850 -2.205 -1.847 1.00 89.50 103 LEU A CA 1
ATOM 824 C C . LEU A 1 103 ? -7.754 -2.572 -0.674 1.00 89.50 103 LEU A C 1
ATOM 826 O O . LEU A 1 103 ? -8.015 -1.716 0.171 1.00 89.50 103 LEU A O 1
ATOM 830 N N . SER A 1 104 ? -8.195 -3.823 -0.600 1.00 89.19 104 SER A N 1
ATOM 831 C CA . SER A 1 104 ? -8.961 -4.359 0.526 1.00 89.19 104 SER A CA 1
ATOM 832 C C . SER A 1 104 ? -8.511 -5.782 0.861 1.00 89.19 104 SER A C 1
ATOM 834 O O . SER A 1 104 ? -7.710 -6.370 0.140 1.00 89.19 104 SER A O 1
ATOM 836 N N . ASP A 1 105 ? -9.002 -6.345 1.961 1.00 85.38 105 ASP A N 1
ATOM 837 C CA . ASP A 1 105 ? -8.872 -7.787 2.167 1.00 85.38 105 ASP A CA 1
ATOM 838 C C . ASP A 1 105 ? -9.969 -8.529 1.382 1.00 85.38 105 ASP A C 1
ATOM 840 O O . ASP A 1 105 ? -10.818 -7.926 0.721 1.00 85.38 105 ASP A O 1
ATOM 844 N N . GLU A 1 106 ? -9.979 -9.858 1.453 1.00 82.25 106 GLU A N 1
ATOM 845 C CA . GLU A 1 106 ? -10.991 -10.684 0.778 1.00 82.25 106 GLU A CA 1
ATOM 846 C C . GLU A 1 106 ? -12.434 -10.359 1.221 1.00 82.25 106 GLU A C 1
ATOM 848 O O . GLU A 1 106 ? -13.402 -10.738 0.563 1.00 82.25 106 GLU A O 1
ATOM 853 N N . LYS A 1 107 ? -12.607 -9.619 2.324 1.00 83.94 107 LYS A N 1
ATOM 854 C CA . LYS A 1 107 ? -13.893 -9.170 2.858 1.00 83.94 107 LYS A CA 1
ATOM 855 C C . LYS A 1 107 ? -14.175 -7.722 2.450 1.00 83.94 107 LYS A C 1
ATOM 857 O O . LYS A 1 107 ? -14.545 -6.905 3.285 1.00 83.94 107 LYS A O 1
ATOM 862 N N . ILE A 1 108 ? -14.108 -7.444 1.152 1.00 78.19 108 ILE A N 1
ATOM 863 C CA . ILE A 1 108 ? -14.151 -6.121 0.500 1.00 78.19 108 ILE A CA 1
ATOM 864 C C . ILE A 1 108 ? -15.206 -5.121 1.047 1.00 78.19 108 ILE A C 1
ATOM 866 O O . ILE A 1 108 ? -14.976 -3.911 1.076 1.00 78.19 108 ILE A O 1
ATOM 870 N N . LYS A 1 109 ? -16.378 -5.589 1.504 1.00 80.00 109 LYS A N 1
ATOM 871 C CA . LYS A 1 109 ? -17.461 -4.726 2.035 1.00 80.00 109 LYS A CA 1
ATOM 872 C C . LYS A 1 109 ? -17.308 -4.365 3.517 1.00 80.00 109 LYS A C 1
ATOM 874 O O . LYS A 1 109 ? -17.977 -3.441 4.004 1.00 80.00 109 LYS A O 1
ATOM 879 N N . ASN A 1 110 ? -16.449 -5.082 4.230 1.00 85.56 110 ASN A N 1
ATOM 880 C CA . ASN A 1 110 ? -16.223 -4.939 5.658 1.00 85.56 110 ASN A CA 1
ATOM 881 C C . ASN A 1 110 ? -15.096 -3.944 5.944 1.00 85.56 110 ASN A C 1
ATOM 883 O O . ASN A 1 110 ? -14.279 -3.615 5.090 1.00 85.56 110 ASN A O 1
ATOM 887 N N . ALA A 1 111 ? -15.062 -3.446 7.178 1.00 89.19 111 ALA A N 1
ATOM 888 C CA . ALA A 1 111 ? -13.906 -2.703 7.654 1.00 89.19 111 ALA A CA 1
ATOM 889 C C . ALA A 1 111 ? -12.670 -3.615 7.666 1.00 89.19 111 ALA A C 1
ATOM 891 O O . ALA A 1 111 ? -12.761 -4.773 8.080 1.00 89.19 111 ALA A O 1
ATOM 892 N N . LEU A 1 112 ? -11.510 -3.063 7.297 1.00 89.50 112 LEU A N 1
ATOM 893 C CA . LEU A 1 112 ? -10.236 -3.791 7.283 1.00 89.50 112 LEU A CA 1
ATOM 894 C C . LEU A 1 112 ? -9.891 -4.374 8.656 1.00 89.50 112 LEU A C 1
ATOM 896 O O . LEU A 1 112 ? -9.241 -5.417 8.751 1.00 89.50 112 LEU A O 1
ATOM 900 N N . PHE A 1 113 ? -10.332 -3.709 9.726 1.00 90.88 113 PHE A N 1
ATOM 901 C CA . PHE A 1 113 ? -10.072 -4.116 11.100 1.00 90.88 113 PHE A CA 1
ATOM 902 C C . PHE A 1 113 ? -11.352 -4.078 11.937 1.00 90.88 113 PHE A C 1
ATOM 904 O O . PHE A 1 113 ? -12.135 -3.129 11.825 1.00 90.88 113 PHE A O 1
ATOM 911 N N . PRO A 1 114 ? -11.548 -5.039 12.854 1.00 89.81 114 PRO A N 1
ATOM 912 C CA . PRO A 1 114 ? -12.594 -4.945 13.860 1.00 89.81 114 PRO A CA 1
ATOM 913 C C . PRO A 1 114 ? -12.449 -3.672 14.706 1.00 89.81 114 PRO A C 1
ATOM 915 O O . PRO A 1 114 ? -11.366 -3.353 15.203 1.00 89.81 114 PRO A O 1
ATOM 918 N N . VAL A 1 115 ? -13.561 -2.977 14.972 1.00 90.62 115 VAL A N 1
ATOM 919 C CA . VAL A 1 115 ? -13.577 -1.717 15.747 1.00 90.62 115 VAL A CA 1
ATOM 920 C C . VAL A 1 115 ? -12.892 -1.858 17.112 1.00 90.62 115 VAL A C 1
ATOM 922 O O . VAL A 1 115 ? -12.200 -0.945 17.569 1.00 90.62 115 VAL A O 1
ATOM 925 N N . LYS A 1 116 ? -13.072 -3.003 17.781 1.00 90.94 116 LYS A N 1
ATOM 926 C CA . LYS A 1 116 ? -12.465 -3.290 19.089 1.00 90.94 116 LYS A CA 1
ATOM 927 C C . LYS A 1 116 ? -10.935 -3.317 19.013 1.00 90.94 116 LYS A C 1
ATOM 929 O O . LYS A 1 116 ? -10.273 -2.743 19.878 1.00 90.94 116 LYS A O 1
ATOM 934 N N . GLU A 1 117 ? -10.385 -3.949 17.982 1.00 90.31 117 GLU A N 1
ATOM 935 C CA . GLU A 1 117 ? -8.940 -4.044 17.758 1.00 90.31 117 GLU A CA 1
ATOM 936 C C . GLU A 1 117 ? -8.360 -2.700 17.338 1.00 90.31 117 GLU A C 1
ATOM 938 O O . GLU A 1 117 ? -7.347 -2.277 17.890 1.00 90.31 117 GLU A O 1
ATOM 943 N N . LEU A 1 118 ? -9.061 -1.970 16.467 1.00 90.44 118 LEU A N 1
ATOM 944 C CA . LEU A 1 118 ? -8.672 -0.625 16.054 1.00 90.44 118 LEU A CA 1
ATOM 945 C C . LEU A 1 118 ? -8.589 0.338 17.247 1.00 90.44 118 LEU A C 1
ATOM 947 O O . LEU A 1 118 ? -7.587 1.033 17.415 1.00 90.44 118 LEU A O 1
ATOM 951 N N . LYS A 1 119 ? -9.587 0.327 18.140 1.00 91.06 119 LYS A N 1
ATOM 952 C CA . LYS A 1 119 ? -9.562 1.118 19.384 1.00 91.06 119 LYS A CA 1
ATOM 953 C C . LYS A 1 119 ? -8.393 0.732 20.295 1.00 91.06 119 LYS A C 1
ATOM 955 O O . LYS A 1 119 ? -7.742 1.616 20.853 1.00 91.06 119 LYS A O 1
ATOM 960 N N . LYS A 1 120 ? -8.122 -0.569 20.449 1.00 91.69 120 LYS A N 1
ATOM 961 C CA . LYS A 1 120 ? -7.000 -1.070 21.259 1.00 91.69 120 LYS A CA 1
ATOM 962 C C . LYS A 1 120 ? -5.656 -0.635 20.671 1.00 91.69 120 LYS A C 1
ATOM 964 O O . LYS A 1 120 ? -4.807 -0.154 21.415 1.00 91.69 120 LYS A O 1
ATOM 969 N N . ALA A 1 121 ? -5.483 -0.752 19.356 1.00 91.31 121 ALA A N 1
ATOM 970 C CA . ALA A 1 121 ? -4.271 -0.335 18.664 1.00 91.31 121 ALA A CA 1
ATOM 971 C C . ALA A 1 121 ? -4.021 1.165 18.825 1.00 91.31 121 ALA A C 1
ATOM 973 O O . ALA A 1 121 ? -2.934 1.552 19.230 1.00 91.31 121 ALA A O 1
ATOM 974 N N . ILE A 1 122 ? -5.039 2.004 18.626 1.00 91.69 122 ILE A N 1
ATOM 975 C CA . ILE A 1 122 ? -4.919 3.455 18.822 1.00 91.69 122 ILE A CA 1
ATOM 976 C C . ILE A 1 122 ? -4.480 3.795 20.254 1.00 91.69 122 ILE A C 1
ATOM 978 O O . ILE A 1 122 ? -3.646 4.675 20.444 1.00 91.69 122 ILE A O 1
ATOM 982 N N . LYS A 1 123 ? -5.012 3.097 21.268 1.00 91.31 123 LYS A N 1
ATOM 983 C CA . LYS A 1 123 ? -4.637 3.318 22.675 1.00 91.31 123 LYS A CA 1
ATOM 984 C C . LYS A 1 123 ? -3.198 2.882 22.977 1.00 91.31 123 LYS A C 1
ATOM 986 O O . LYS A 1 123 ? -2.526 3.531 23.768 1.00 91.31 123 LYS A O 1
ATOM 991 N N . ASN A 1 124 ? -2.750 1.789 22.365 1.00 90.88 124 ASN A N 1
ATOM 992 C CA . ASN A 1 124 ? -1.484 1.134 22.694 1.00 90.88 124 ASN A CA 1
ATOM 993 C C . ASN A 1 124 ? -0.352 1.441 21.694 1.00 90.88 124 ASN A C 1
ATOM 995 O O . ASN A 1 124 ? 0.707 0.830 21.784 1.00 90.88 124 ASN A O 1
ATOM 999 N N . GLY A 1 125 ? -0.574 2.323 20.714 1.00 88.69 125 GLY A N 1
ATOM 1000 C CA . GLY A 1 125 ? 0.393 2.579 19.639 1.00 88.69 125 GLY A CA 1
ATOM 1001 C C . GLY A 1 125 ? 0.591 1.392 18.685 1.00 88.69 125 GLY A C 1
ATOM 1002 O O . GLY A 1 125 ? 1.669 1.227 18.116 1.00 88.69 125 GLY A O 1
ATOM 1003 N N . GLY A 1 126 ? -0.431 0.544 18.533 1.00 89.19 126 GLY A N 1
ATOM 1004 C CA . GLY A 1 126 ? -0.429 -0.590 17.613 1.00 89.19 126 GLY A CA 1
ATOM 1005 C C . GLY A 1 126 ? -0.297 -0.147 16.157 1.00 89.19 126 GLY A C 1
ATOM 1006 O O . GLY A 1 126 ? -0.697 0.957 15.791 1.00 89.19 126 GLY A O 1
ATOM 1007 N N . LYS A 1 127 ? 0.267 -1.022 15.325 1.00 91.00 127 LYS A N 1
ATOM 1008 C CA . LYS A 1 127 ? 0.556 -0.765 13.910 1.00 91.00 127 LYS A CA 1
ATOM 1009 C C . LYS A 1 127 ? 0.081 -1.942 13.071 1.00 91.00 127 LYS A C 1
ATOM 1011 O O . LYS A 1 127 ? -0.040 -3.049 13.586 1.00 91.00 127 LYS A O 1
ATOM 1016 N N . PHE A 1 128 ? -0.151 -1.700 11.790 1.00 92.25 128 PHE A N 1
ATOM 1017 C CA . PHE A 1 128 ? -0.359 -2.756 10.805 1.00 92.25 128 PHE A CA 1
ATOM 1018 C C . PHE A 1 128 ? 0.584 -2.552 9.624 1.00 92.25 128 PHE A C 1
ATOM 1020 O O . PHE A 1 128 ? 1.054 -1.435 9.390 1.00 92.25 128 PHE A O 1
ATOM 1027 N N . ASN A 1 129 ? 0.881 -3.623 8.895 1.00 92.62 129 ASN A N 1
ATOM 1028 C CA . ASN A 1 129 ? 1.787 -3.591 7.758 1.00 92.62 129 ASN A CA 1
ATOM 1029 C C . ASN A 1 129 ? 1.089 -4.145 6.515 1.00 92.62 129 ASN A C 1
ATOM 1031 O O . ASN A 1 129 ? 0.349 -5.121 6.595 1.00 92.62 129 ASN A O 1
ATOM 1035 N N . LEU A 1 130 ? 1.363 -3.533 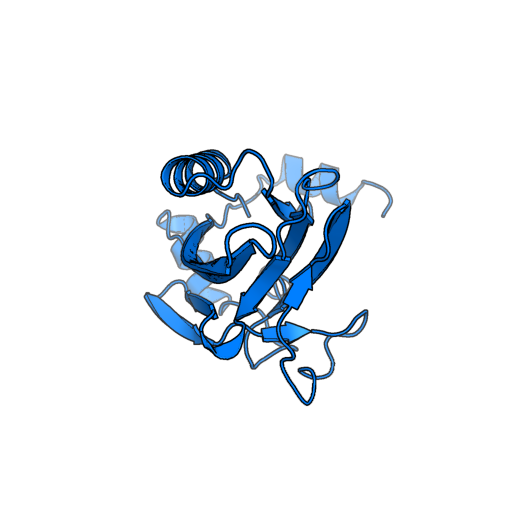5.372 1.00 94.69 130 LEU A N 1
ATOM 1036 C CA . LEU A 1 130 ? 1.112 -4.082 4.045 1.00 94.69 130 LEU A CA 1
ATOM 1037 C C . LEU A 1 130 ? 2.462 -4.479 3.461 1.00 94.69 130 LEU A C 1
ATOM 1039 O O . LEU A 1 130 ? 3.399 -3.691 3.506 1.00 94.69 130 LEU A O 1
ATOM 1043 N N . GLN A 1 131 ? 2.569 -5.675 2.913 1.00 95.06 131 GLN A N 1
ATOM 1044 C CA . GLN A 1 131 ? 3.748 -6.138 2.204 1.00 95.06 131 GLN A CA 1
ATOM 1045 C C . GLN A 1 131 ? 3.356 -6.366 0.748 1.00 95.06 131 GLN A C 1
ATOM 1047 O O . GLN A 1 131 ? 2.535 -7.233 0.462 1.00 95.06 131 GLN A O 1
ATOM 1052 N N . LEU A 1 132 ? 3.919 -5.561 -0.152 1.00 94.88 132 LEU A N 1
ATOM 1053 C CA . LEU A 1 132 ? 3.682 -5.655 -1.594 1.00 94.88 132 LEU A CA 1
ATOM 1054 C C . LEU A 1 132 ? 4.854 -6.366 -2.259 1.00 94.88 132 LEU A C 1
ATOM 1056 O O . LEU A 1 132 ? 6.002 -6.003 -2.002 1.00 94.88 132 LEU A O 1
ATOM 1060 N N . LEU A 1 133 ? 4.584 -7.335 -3.130 1.00 94.88 133 LEU A N 1
ATOM 1061 C CA . LEU A 1 133 ? 5.621 -7.918 -3.977 1.00 94.88 133 LEU A CA 1
ATOM 1062 C C . LEU A 1 133 ? 5.637 -7.225 -5.338 1.00 94.88 133 LEU A C 1
ATOM 1064 O O . LEU A 1 133 ? 4.677 -7.313 -6.102 1.00 94.88 133 LEU A O 1
ATOM 1068 N N . PHE A 1 134 ? 6.759 -6.587 -5.657 1.00 95.44 134 PHE A N 1
ATOM 1069 C CA . PHE A 1 134 ? 7.014 -6.035 -6.982 1.00 95.44 134 PHE A CA 1
ATOM 1070 C C . PHE A 1 134 ? 7.923 -6.968 -7.774 1.00 95.44 134 PHE A C 1
ATOM 1072 O O . PHE A 1 134 ? 8.989 -7.354 -7.291 1.00 95.44 134 PHE A O 1
ATOM 1079 N N . ASN A 1 135 ? 7.528 -7.279 -9.005 1.00 95.12 135 ASN A N 1
ATOM 1080 C CA . ASN A 1 135 ? 8.368 -7.896 -10.021 1.00 95.12 135 ASN A CA 1
ATOM 1081 C C . ASN A 1 135 ? 8.815 -6.816 -11.007 1.00 95.12 135 ASN A C 1
ATOM 1083 O O . ASN A 1 135 ? 8.013 -6.017 -11.488 1.00 95.12 135 ASN A O 1
ATOM 1087 N N . ILE A 1 136 ? 10.111 -6.781 -11.288 1.00 95.06 136 ILE A N 1
ATOM 1088 C CA . ILE A 1 136 ? 10.746 -5.755 -12.106 1.00 95.06 136 ILE A CA 1
ATOM 1089 C C . ILE A 1 136 ? 11.508 -6.438 -13.232 1.00 95.06 136 ILE A C 1
ATOM 1091 O O . ILE A 1 136 ? 12.305 -7.351 -12.989 1.00 95.06 136 ILE A O 1
ATOM 1095 N N . PHE A 1 137 ? 11.280 -5.969 -14.454 1.00 93.12 137 PHE A N 1
ATOM 1096 C CA . PHE A 1 137 ? 11.933 -6.472 -15.653 1.00 93.12 137 PHE A CA 1
ATOM 1097 C C . PHE A 1 137 ? 12.537 -5.334 -16.475 1.00 93.12 137 PHE A C 1
ATOM 1099 O O . PHE A 1 137 ? 11.846 -4.400 -16.881 1.00 93.12 137 PHE A O 1
ATOM 1106 N N . GLU A 1 138 ? 13.835 -5.444 -16.739 1.00 91.44 138 GLU A N 1
ATOM 1107 C CA . GLU A 1 138 ? 14.598 -4.539 -17.594 1.00 91.44 138 GLU A CA 1
ATOM 1108 C C . GLU A 1 138 ? 14.808 -5.219 -18.962 1.00 91.44 138 GLU A C 1
ATOM 1110 O O . GLU A 1 138 ? 15.625 -6.137 -19.071 1.00 91.44 138 GLU A O 1
ATOM 1115 N N . PRO A 1 139 ? 14.089 -4.813 -20.022 1.00 87.19 139 PRO A N 1
ATOM 1116 C CA . PRO A 1 139 ? 14.127 -5.475 -21.323 1.00 87.19 139 PRO A CA 1
ATOM 1117 C C . PRO A 1 139 ? 15.493 -5.346 -22.005 1.00 87.19 139 PRO A C 1
ATOM 1119 O O . PRO A 1 139 ? 15.945 -6.296 -22.637 1.00 87.19 139 PRO A O 1
ATOM 1122 N N . ASN A 1 140 ? 16.182 -4.215 -21.824 1.00 86.88 140 ASN A N 1
ATOM 1123 C CA . ASN A 1 140 ? 17.477 -3.948 -22.457 1.00 86.88 140 ASN A CA 1
ATOM 1124 C C . ASN A 1 140 ? 18.594 -4.868 -21.938 1.00 86.88 140 ASN A C 1
ATOM 1126 O O . ASN A 1 140 ? 19.506 -5.214 -22.681 1.00 86.88 140 ASN A O 1
ATOM 1130 N N . THR A 1 141 ? 18.531 -5.257 -20.662 1.00 89.25 141 THR A N 1
ATOM 1131 C CA . THR A 1 141 ? 19.533 -6.115 -20.007 1.00 89.25 141 THR A CA 1
ATOM 1132 C C . THR A 1 141 ? 19.044 -7.554 -19.830 1.00 89.25 141 THR A C 1
ATOM 1134 O O . THR A 1 141 ? 19.823 -8.431 -19.467 1.00 89.25 141 THR A O 1
ATOM 1137 N N . GLY A 1 142 ? 17.746 -7.805 -20.032 1.00 88.94 142 GLY A N 1
ATOM 1138 C CA . GLY A 1 142 ? 17.082 -9.064 -19.698 1.00 88.94 142 GLY A CA 1
ATOM 1139 C C . GLY A 1 142 ? 16.950 -9.316 -18.190 1.00 88.94 142 GLY A C 1
ATOM 1140 O O . GLY A 1 142 ? 16.465 -10.375 -17.784 1.00 88.94 142 GLY A O 1
ATOM 1141 N N . LYS A 1 143 ? 17.372 -8.371 -17.341 1.00 90.81 143 LYS A N 1
ATOM 1142 C CA . LYS A 1 143 ? 17.436 -8.557 -15.891 1.00 90.81 143 LYS A CA 1
ATOM 1143 C C . LYS A 1 143 ? 16.035 -8.611 -15.292 1.00 90.81 143 LYS A C 1
ATOM 1145 O O . LYS A 1 143 ? 15.181 -7.768 -15.566 1.00 90.81 143 LYS A O 1
ATOM 1150 N N . ARG A 1 144 ? 15.819 -9.600 -14.426 1.0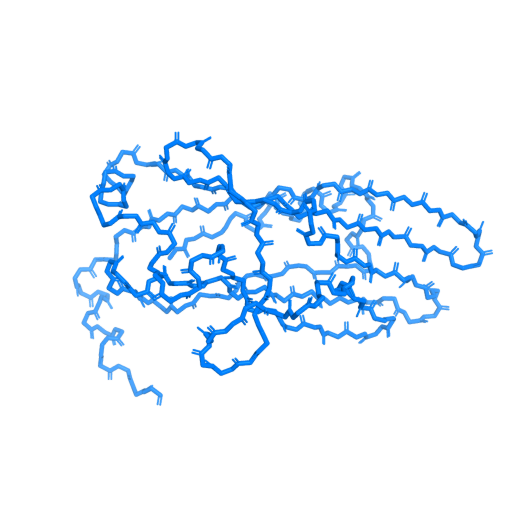0 93.94 144 ARG A N 1
ATOM 1151 C CA . ARG A 1 144 ? 14.598 -9.768 -13.632 1.00 93.94 144 ARG A CA 1
ATOM 1152 C C . ARG A 1 144 ? 14.943 -9.756 -12.158 1.00 93.94 144 ARG A C 1
ATOM 1154 O O . ARG A 1 144 ? 15.931 -10.362 -11.748 1.00 93.94 144 ARG A O 1
ATOM 1161 N N . ARG A 1 145 ? 14.125 -9.077 -11.363 1.00 94.12 145 ARG A N 1
ATOM 1162 C CA . ARG A 1 145 ? 14.228 -9.095 -9.904 1.00 94.12 145 ARG A CA 1
ATOM 1163 C C . ARG A 1 145 ? 12.858 -8.942 -9.271 1.00 94.12 145 ARG A C 1
ATOM 1165 O O . ARG A 1 145 ? 11.976 -8.316 -9.852 1.00 94.12 145 ARG A O 1
ATOM 1172 N N . SER A 1 146 ? 12.731 -9.464 -8.062 1.00 94.88 146 SER A N 1
ATOM 1173 C CA . SER A 1 146 ? 11.547 -9.286 -7.233 1.00 94.88 146 SER A CA 1
ATOM 1174 C C . SER A 1 146 ? 11.956 -8.686 -5.896 1.00 94.88 146 SER A C 1
ATOM 1176 O O . SER A 1 146 ? 13.022 -9.012 -5.369 1.00 94.88 146 SER A O 1
ATOM 1178 N N . CYS A 1 147 ? 11.129 -7.807 -5.345 1.00 94.25 147 CYS A N 1
ATOM 1179 C CA . CYS A 1 147 ? 11.372 -7.193 -4.045 1.00 94.25 147 CYS A CA 1
ATOM 1180 C C . CYS A 1 147 ? 10.070 -7.031 -3.268 1.00 94.25 147 CYS A C 1
ATOM 1182 O O . CYS A 1 147 ? 9.046 -6.622 -3.820 1.00 94.25 147 CYS A O 1
ATOM 1184 N N . TYR A 1 148 ? 10.135 -7.318 -1.972 1.00 94.19 148 TYR A N 1
ATOM 1185 C CA . TYR A 1 148 ? 9.051 -7.008 -1.058 1.00 94.19 148 TYR A CA 1
ATOM 1186 C C . TYR A 1 148 ? 9.213 -5.586 -0.541 1.00 94.19 148 TYR A C 1
ATOM 1188 O O . TYR A 1 148 ? 10.266 -5.240 -0.014 1.00 94.19 148 TYR A O 1
ATOM 1196 N N . LEU A 1 149 ? 8.156 -4.791 -0.655 1.00 95.56 149 LEU A N 1
ATOM 1197 C CA . LEU A 1 149 ? 8.078 -3.466 -0.064 1.00 95.56 149 LEU A CA 1
ATOM 1198 C C . LEU A 1 149 ? 7.187 -3.529 1.183 1.00 95.56 149 LEU A C 1
ATOM 1200 O O . LEU A 1 149 ? 5.964 -3.640 1.049 1.00 95.56 149 LEU A O 1
ATOM 1204 N N . PRO A 1 150 ? 7.764 -3.480 2.396 1.00 93.56 150 PRO A N 1
ATOM 1205 C CA . PRO A 1 150 ? 6.986 -3.342 3.614 1.00 93.56 150 PRO A CA 1
ATOM 1206 C C . PRO A 1 150 ? 6.514 -1.891 3.775 1.00 93.56 150 PRO A C 1
ATOM 1208 O O . PRO A 1 150 ? 7.296 -0.946 3.749 1.00 93.56 150 PRO A O 1
ATOM 1211 N N . CYS A 1 151 ? 5.218 -1.708 3.986 1.00 94.19 151 CYS A N 1
ATOM 1212 C CA . CYS A 1 151 ? 4.576 -0.423 4.221 1.00 94.19 151 CYS A CA 1
ATOM 1213 C C . CYS A 1 151 ? 3.903 -0.464 5.591 1.00 94.19 151 CYS A C 1
ATOM 1215 O O . CYS A 1 151 ? 2.989 -1.255 5.819 1.00 94.19 151 CYS A O 1
ATOM 1217 N N . ARG A 1 152 ? 4.358 0.379 6.519 1.00 93.25 152 ARG A N 1
ATOM 1218 C CA . ARG A 1 152 ? 3.864 0.400 7.898 1.00 93.25 152 ARG A CA 1
ATOM 1219 C C . ARG A 1 152 ? 2.889 1.547 8.112 1.00 93.25 152 ARG A C 1
ATOM 1221 O O . ARG A 1 152 ? 3.155 2.685 7.726 1.00 93.25 152 ARG A O 1
ATOM 1228 N N . PHE A 1 153 ? 1.795 1.251 8.803 1.00 93.44 153 PHE A N 1
ATOM 1229 C CA . PHE A 1 153 ? 0.732 2.204 9.085 1.00 93.44 153 PHE A CA 1
ATOM 1230 C C . PHE A 1 153 ? 0.427 2.281 10.571 1.00 93.44 153 PHE A C 1
ATOM 1232 O O . PHE A 1 153 ? 0.427 1.280 11.291 1.00 93.44 153 PHE A O 1
ATOM 1239 N N . THR A 1 154 ? 0.109 3.493 11.014 1.00 92.06 154 THR A N 1
ATOM 1240 C CA . THR A 1 154 ? -0.298 3.776 12.387 1.00 92.06 154 THR A CA 1
ATOM 1241 C C . THR A 1 154 ? -1.706 4.380 12.386 1.00 92.06 154 THR A C 1
ATOM 1243 O O . THR A 1 154 ? -1.911 5.479 11.849 1.00 92.06 154 THR A O 1
ATOM 1246 N N . PRO A 1 155 ? -2.710 3.695 12.960 1.00 91.44 155 PRO A N 1
ATOM 1247 C CA . PRO A 1 155 ? -4.004 4.300 13.217 1.00 91.44 155 PRO A CA 1
ATOM 1248 C C . PRO A 1 155 ? -3.865 5.325 14.348 1.00 91.44 155 PRO A C 1
ATOM 1250 O O . PRO A 1 155 ? -3.316 5.036 15.407 1.00 91.44 155 PRO A O 1
ATOM 1253 N N . ILE A 1 156 ? -4.385 6.529 14.125 1.00 90.62 156 ILE A N 1
ATOM 1254 C CA . ILE A 1 156 ? -4.337 7.626 15.094 1.00 90.62 156 ILE A CA 1
ATOM 1255 C C . ILE A 1 156 ? -5.745 8.145 15.358 1.00 90.62 156 ILE A C 1
ATOM 1257 O O . ILE A 1 156 ? -6.579 8.192 14.451 1.00 90.62 156 ILE A O 1
ATOM 1261 N N . LYS A 1 157 ? -6.011 8.545 16.604 1.00 89.12 157 LYS A N 1
ATOM 1262 C CA . LYS A 1 157 ? -7.234 9.271 16.944 1.00 89.12 157 LYS A CA 1
ATOM 1263 C C . LYS A 1 157 ? -7.039 10.739 16.592 1.00 89.12 157 LYS A C 1
ATOM 1265 O O . LYS A 1 157 ? -6.125 11.374 17.106 1.00 89.12 157 LYS A O 1
ATOM 1270 N N . VAL A 1 158 ? -7.925 11.276 15.763 1.00 85.44 158 VAL A N 1
ATOM 1271 C CA . VAL A 1 158 ? -7.973 12.716 15.495 1.00 85.44 158 VAL A CA 1
ATOM 1272 C C . VAL A 1 158 ? -8.565 13.424 16.717 1.00 85.44 158 VAL A C 1
ATOM 1274 O O . VAL A 1 158 ? -9.539 12.945 17.308 1.00 85.44 158 VAL A O 1
ATOM 1277 N N . HIS A 1 159 ? -7.966 14.544 17.128 1.00 84.12 159 HIS A N 1
ATOM 1278 C CA . HIS A 1 159 ? -8.498 15.347 18.228 1.00 84.12 159 HIS A CA 1
ATOM 1279 C C . HIS A 1 159 ? -9.857 15.951 17.840 1.00 84.12 159 HIS A C 1
ATOM 1281 O O . HIS A 1 159 ? -10.084 16.269 16.675 1.00 84.12 159 HIS A O 1
ATOM 1287 N N . TRP A 1 160 ? -10.771 16.133 18.798 1.00 78.25 160 TRP A N 1
ATOM 1288 C CA . TRP A 1 160 ? -12.154 16.526 18.495 1.00 78.25 160 TRP A CA 1
ATOM 1289 C C . TRP A 1 160 ? -12.250 17.871 17.756 1.00 78.25 160 TRP A C 1
ATOM 1291 O O . TRP A 1 160 ? -13.055 18.005 16.842 1.00 78.25 160 TRP A O 1
ATOM 1301 N N . THR A 1 161 ? -11.386 18.836 18.079 1.00 82.06 161 THR A N 1
ATOM 1302 C CA . THR A 1 161 ? -11.328 20.136 17.388 1.00 82.06 161 THR A CA 1
ATOM 1303 C C . THR A 1 161 ? -10.961 19.987 15.913 1.00 82.06 161 THR A C 1
ATOM 1305 O O . THR A 1 161 ? -11.610 20.569 15.051 1.00 82.06 161 THR A O 1
ATOM 1308 N N . GLN A 1 162 ? -9.962 19.156 15.609 1.00 81.88 162 GLN A N 1
ATOM 1309 C CA . GLN A 1 162 ? -9.565 18.842 14.236 1.00 81.88 162 GLN A CA 1
ATOM 1310 C C . GLN A 1 162 ? -10.667 18.060 13.513 1.00 81.88 162 GLN A C 1
ATOM 1312 O O . GLN A 1 162 ? -10.956 18.336 12.355 1.00 81.88 162 GLN A O 1
ATOM 1317 N N . ALA A 1 163 ? -11.325 17.127 14.205 1.00 77.12 163 ALA A N 1
ATOM 1318 C CA . ALA A 1 163 ? -12.426 16.354 13.643 1.00 77.12 163 ALA A CA 1
ATOM 1319 C C . ALA A 1 163 ? -13.617 17.244 13.244 1.00 77.12 163 ALA A C 1
ATOM 1321 O O . ALA A 1 163 ? -14.199 17.022 12.187 1.00 77.12 163 ALA A O 1
ATOM 1322 N N . ILE A 1 164 ? -13.946 18.271 14.039 1.00 76.44 164 ILE A N 1
ATOM 1323 C CA . ILE A 1 164 ? -14.994 19.247 13.700 1.00 76.44 164 ILE A CA 1
ATOM 1324 C C . ILE A 1 164 ? -14.609 20.051 12.459 1.00 76.44 164 ILE A C 1
ATOM 1326 O O . ILE A 1 164 ? -15.420 20.172 11.548 1.00 76.44 164 ILE A O 1
ATOM 1330 N N . VAL A 1 165 ? -13.374 20.559 12.387 1.00 83.06 165 VAL A N 1
ATOM 1331 C CA . VAL A 1 165 ? -12.904 21.301 11.205 1.00 83.06 165 VAL A CA 1
ATOM 1332 C C . VAL A 1 165 ? -13.021 20.440 9.946 1.00 83.06 165 VAL A C 1
ATOM 1334 O O . VAL A 1 165 ? -13.550 20.901 8.941 1.00 83.06 165 VAL A O 1
ATOM 1337 N N . LEU A 1 166 ? -12.602 19.174 10.015 1.00 80.88 166 LEU A N 1
ATOM 1338 C CA . LEU A 1 166 ? -12.719 18.230 8.901 1.00 80.88 166 LEU A CA 1
ATOM 1339 C C . LEU A 1 166 ? -14.176 17.906 8.539 1.00 80.88 166 LEU A C 1
ATOM 1341 O O . LEU A 1 166 ? -14.478 17.714 7.366 1.00 80.88 166 LEU A O 1
ATOM 1345 N N . ALA A 1 167 ? -15.080 17.848 9.519 1.00 72.94 167 ALA A N 1
ATOM 1346 C CA . ALA A 1 167 ? -16.502 17.601 9.282 1.00 72.94 167 ALA A CA 1
ATOM 1347 C C . ALA A 1 167 ? -17.218 18.785 8.606 1.00 72.94 167 ALA A C 1
ATOM 1349 O O . ALA A 1 167 ? -18.245 18.580 7.964 1.00 72.94 167 ALA A O 1
ATOM 1350 N N . LEU A 1 168 ? -16.687 20.002 8.758 1.00 78.12 168 LEU A N 1
ATOM 1351 C CA . LEU A 1 168 ? -17.248 21.235 8.199 1.00 78.12 168 LEU A CA 1
ATOM 1352 C C . LEU A 1 168 ? -16.666 21.606 6.824 1.00 78.12 168 LEU A C 1
ATOM 1354 O O . LEU A 1 168 ? -17.166 22.535 6.191 1.00 78.12 168 LEU A O 1
ATOM 1358 N N . GLN A 1 169 ? -15.625 20.913 6.349 1.00 76.50 169 GLN A N 1
ATOM 1359 C CA . GLN A 1 169 ? -15.085 21.131 5.005 1.00 76.50 169 GLN A CA 1
ATOM 1360 C C . GLN A 1 169 ? -16.056 20.586 3.939 1.00 76.50 169 GLN A C 1
ATOM 1362 O O . GLN A 1 169 ? -16.540 19.458 4.087 1.00 76.50 169 GLN A O 1
ATOM 1367 N N . PRO A 1 170 ? -16.353 21.349 2.866 1.00 62.91 170 PRO A N 1
ATOM 1368 C CA . PRO A 1 170 ? -17.158 20.845 1.756 1.00 62.91 170 PRO A CA 1
ATOM 1369 C C . PRO A 1 170 ? -16.458 19.639 1.111 1.00 62.91 170 PRO A C 1
ATOM 1371 O O . PRO A 1 170 ? -15.240 19.657 0.925 1.00 62.91 170 PRO A O 1
ATOM 1374 N N . LYS A 1 171 ? -17.234 18.583 0.840 1.00 55.81 171 LYS A N 1
ATOM 1375 C CA . LYS A 1 171 ? -16.757 17.318 0.262 1.00 55.81 171 LYS A CA 1
ATOM 1376 C C . LYS A 1 171 ? -16.600 17.389 -1.248 1.00 55.81 171 LYS A C 1
ATOM 1378 O O . LYS A 1 171 ? -17.465 18.029 -1.884 1.00 55.81 171 LYS A O 1
#

Radius of gyration: 17.08 Å; chains: 1; bounding box: 38×34×45 Å